Protein AF-A0A553FTK5-F1 (afdb_monomer_lite)

Sequence (108 aa):
MPKSLQDFDYRHFSNHLKPAEIIRYLKLLENTPHPLKCIIKKEIDLGNKITNISQGWSEPDSVVITLQNAFSKIYQMKGVTHTPINNIHYGKDQYSTQNELHIVIGPF

Radius of gyration: 13.54 Å; chains: 1; bounding box: 28×33×40 Å

pLDDT: mean 76.0, std 15.81, range [33.12, 92.38]

Foldseek 3Di:
DDDDDPPPPLPLVPPPDDPVVSVVVVVLLVLADPVVNVQVSVQVVVVKAWPDWDAQVVHRSAIEIEIPAARPDDDDDPQKDKDQPVDLPFAGIWIAGPVNRYIYGGHD

Structure (mmCIF, N/CA/C/O backbone):
data_AF-A0A553FTK5-F1
#
_entry.id   AF-A0A553FTK5-F1
#
loop_
_atom_site.group_PDB
_atom_site.id
_atom_site.type_symbol
_atom_site.label_atom_id
_atom_site.label_alt_id
_atom_site.label_comp_id
_atom_site.label_asym_id
_atom_site.label_entity_id
_atom_site.label_seq_id
_atom_site.pdbx_PDB_ins_code
_atom_site.Cartn_x
_atom_site.Cartn_y
_atom_site.Cartn_z
_atom_site.occupancy
_atom_site.B_iso_or_equiv
_atom_site.auth_seq_id
_atom_site.auth_comp_id
_atom_site.auth_asym_id
_atom_site.auth_atom_id
_atom_site.pdbx_PDB_model_num
ATOM 1 N N . MET A 1 1 ? -13.854 -3.549 -23.206 1.00 33.12 1 MET A N 1
ATOM 2 C CA . MET A 1 1 ? -12.621 -2.738 -23.105 1.00 33.12 1 MET A CA 1
ATOM 3 C C . MET A 1 1 ? -12.505 -2.241 -21.673 1.00 33.12 1 MET A C 1
ATOM 5 O O . MET A 1 1 ? -13.496 -1.692 -21.198 1.00 33.12 1 MET A O 1
ATOM 9 N N . PRO A 1 2 ? -11.408 -2.496 -20.940 1.00 33.25 2 PRO A N 1
ATOM 10 C CA . PRO A 1 2 ? -11.302 -2.027 -19.566 1.00 33.25 2 PRO A CA 1
ATOM 11 C C . PRO A 1 2 ? -11.099 -0.512 -19.577 1.00 33.25 2 PRO A C 1
ATOM 13 O O . PRO A 1 2 ? -10.265 0.005 -20.319 1.00 33.25 2 PRO A O 1
ATOM 16 N N . LYS A 1 3 ? -11.926 0.186 -18.798 1.00 37.12 3 LYS A N 1
ATOM 17 C CA . LYS A 1 3 ? -11.929 1.643 -18.675 1.00 37.12 3 LYS A CA 1
ATOM 18 C C . LYS A 1 3 ? -10.596 2.116 -18.089 1.00 37.12 3 LYS A C 1
ATOM 20 O O . LYS A 1 3 ? -10.097 1.556 -17.117 1.00 37.12 3 LYS A O 1
ATOM 25 N N . SER A 1 4 ? -10.037 3.128 -18.740 1.00 43.59 4 SER A N 1
ATOM 26 C CA . SER A 1 4 ? -8.831 3.866 -18.372 1.00 43.59 4 SER A CA 1
ATOM 27 C C . SER A 1 4 ? -8.863 4.371 -16.930 1.00 43.59 4 SER A C 1
ATOM 29 O O . SER A 1 4 ? -9.926 4.791 -16.491 1.00 43.59 4 SER A O 1
ATOM 31 N N . LEU A 1 5 ? -7.684 4.361 -16.290 1.00 41.81 5 LEU A N 1
ATOM 32 C CA . LEU A 1 5 ? -7.055 5.207 -15.242 1.00 41.81 5 LEU A CA 1
ATOM 33 C C . LEU A 1 5 ? -7.763 6.443 -14.624 1.00 41.81 5 LEU A C 1
ATOM 35 O O . LEU A 1 5 ? -7.104 7.244 -13.967 1.00 41.81 5 LEU A O 1
ATOM 39 N N . GLN A 1 6 ? -9.063 6.630 -14.788 1.00 44.53 6 GLN A N 1
ATOM 40 C CA . GLN A 1 6 ? -9.822 7.714 -14.185 1.00 44.53 6 GLN A CA 1
ATOM 41 C C . GLN A 1 6 ? -10.429 7.215 -12.870 1.00 44.53 6 GLN A C 1
ATOM 43 O O . GLN A 1 6 ? -10.925 6.094 -12.789 1.00 44.53 6 GLN A O 1
ATOM 48 N N . ASP A 1 7 ? -10.329 8.065 -11.852 1.00 43.09 7 ASP A N 1
ATOM 49 C CA . ASP A 1 7 ? -10.890 7.939 -10.500 1.00 43.09 7 ASP A CA 1
ATOM 50 C C . ASP A 1 7 ? -9.998 7.305 -9.418 1.00 43.09 7 ASP A C 1
ATOM 52 O O . ASP A 1 7 ? -10.484 6.723 -8.444 1.00 43.09 7 ASP A O 1
ATOM 56 N N . PHE A 1 8 ? -8.678 7.500 -9.500 1.00 47.19 8 PHE A N 1
ATOM 57 C CA . PHE A 1 8 ? -7.892 7.613 -8.265 1.00 47.19 8 PHE A CA 1
ATOM 58 C C . PHE A 1 8 ? -7.986 9.072 -7.794 1.00 47.19 8 PHE A C 1
ATOM 60 O O . PHE A 1 8 ? -7.312 9.950 -8.326 1.00 47.19 8 PHE A O 1
ATOM 67 N N . ASP A 1 9 ? -8.903 9.360 -6.866 1.00 49.28 9 ASP A N 1
ATOM 68 C CA . ASP A 1 9 ? -9.107 10.720 -6.359 1.00 49.28 9 ASP A CA 1
ATOM 69 C C . ASP A 1 9 ? -7.971 11.109 -5.403 1.00 49.28 9 ASP A C 1
ATOM 71 O O . ASP A 1 9 ? -7.972 10.804 -4.210 1.00 49.28 9 ASP A O 1
ATOM 75 N N . TYR A 1 10 ? -6.963 11.784 -5.953 1.00 49.00 10 TYR A N 1
ATOM 76 C CA . TYR A 1 10 ? -5.762 12.192 -5.227 1.00 49.00 10 TYR A CA 1
ATOM 77 C C . TYR A 1 10 ? -5.997 13.288 -4.180 1.00 49.00 10 TYR A C 1
ATOM 79 O O . TYR A 1 10 ? -5.094 13.580 -3.392 1.00 49.00 10 TYR A O 1
ATOM 87 N N . ARG A 1 11 ? -7.200 13.877 -4.119 1.00 45.59 11 ARG A N 1
ATOM 88 C CA . ARG A 1 11 ? -7.540 14.926 -3.144 1.00 45.59 11 ARG A CA 1
ATOM 89 C C . ARG A 1 11 ? -7.443 14.442 -1.694 1.00 45.59 11 ARG A C 1
ATOM 91 O O . ARG A 1 11 ? -7.276 15.259 -0.797 1.00 45.59 11 ARG A O 1
ATOM 98 N N . HIS A 1 12 ? -7.466 13.129 -1.452 1.00 50.59 12 HIS A N 1
ATOM 99 C CA . HIS A 1 12 ? -7.342 12.569 -0.103 1.00 50.59 12 HIS A CA 1
ATOM 100 C C . HIS A 1 12 ? -5.908 12.595 0.466 1.00 50.59 12 HIS A C 1
ATOM 102 O O . HIS A 1 12 ? -5.725 12.530 1.680 1.00 50.59 12 HIS A O 1
ATOM 108 N N . PHE A 1 13 ? -4.881 12.735 -0.381 1.00 52.81 13 PHE A N 1
ATOM 109 C CA . PHE A 1 13 ? -3.478 12.785 0.056 1.00 52.81 13 PHE A CA 1
ATOM 110 C C . PHE A 1 13 ? -3.020 14.189 0.487 1.00 52.81 13 PHE A C 1
ATOM 112 O O . PHE A 1 13 ? -1.946 14.337 1.069 1.00 52.81 13 PHE A O 1
ATOM 119 N N . SER A 1 14 ? -3.788 15.241 0.176 1.00 50.84 14 SER A N 1
ATOM 120 C CA . SER A 1 14 ? -3.198 16.564 -0.076 1.00 50.84 14 SER A CA 1
ATOM 121 C C . SER A 1 14 ? -3.216 17.572 1.074 1.00 50.84 14 SER A C 1
ATOM 123 O O . SER A 1 14 ? -2.795 18.703 0.855 1.00 50.84 14 SER A O 1
ATOM 125 N N . ASN A 1 15 ? -3.658 17.232 2.287 1.00 50.28 15 ASN A N 1
ATOM 126 C CA . ASN A 1 15 ? -3.723 18.254 3.346 1.00 50.28 15 ASN A CA 1
ATOM 127 C C . ASN A 1 15 ? -2.396 18.468 4.097 1.00 50.28 15 ASN A C 1
ATOM 129 O O . ASN A 1 15 ? -2.260 19.465 4.803 1.00 50.28 15 ASN A O 1
ATOM 133 N N . HIS A 1 16 ? -1.409 17.576 3.937 1.00 53.78 16 HIS A N 1
ATOM 134 C CA . HIS A 1 16 ? -0.155 17.624 4.710 1.00 53.78 16 HIS A CA 1
ATOM 135 C C . HIS A 1 16 ? 1.125 17.350 3.905 1.00 53.78 16 HIS A C 1
ATOM 137 O O . HIS A 1 16 ? 2.209 17.365 4.482 1.00 53.78 16 HIS A O 1
ATOM 143 N N . LEU A 1 17 ? 1.024 17.111 2.593 1.00 59.38 17 LEU A N 1
ATOM 144 C CA . LEU A 1 17 ? 2.172 16.810 1.734 1.00 59.38 17 LEU A CA 1
ATOM 145 C C . LEU A 1 17 ? 2.524 18.013 0.860 1.00 59.38 17 LEU A C 1
ATOM 147 O O . LEU A 1 17 ? 1.653 18.641 0.257 1.00 59.38 17 LEU A O 1
ATOM 151 N N . LYS A 1 18 ? 3.816 18.318 0.745 1.00 70.00 18 LYS A N 1
ATOM 152 C CA . LYS A 1 18 ? 4.317 19.329 -0.191 1.00 70.00 18 LYS A CA 1
ATOM 153 C C . LYS A 1 18 ? 4.082 18.851 -1.633 1.00 70.00 18 LYS A C 1
ATOM 155 O O . LYS A 1 18 ? 4.163 17.652 -1.896 1.00 70.00 18 LYS A O 1
ATOM 160 N N . PRO A 1 19 ? 3.890 19.750 -2.615 1.00 66.12 19 PRO A N 1
ATOM 161 C CA . PRO A 1 19 ? 3.654 19.364 -4.012 1.00 66.12 19 PRO A CA 1
ATOM 162 C C . PRO A 1 19 ? 4.687 18.386 -4.601 1.00 66.12 19 PRO A C 1
ATOM 164 O O . PRO A 1 19 ? 4.327 17.457 -5.319 1.00 66.12 19 PRO A O 1
ATOM 167 N N . ALA A 1 20 ? 5.969 18.542 -4.257 1.00 63.16 20 ALA A N 1
ATOM 168 C CA . ALA A 1 20 ? 7.025 17.623 -4.690 1.00 63.16 20 ALA A CA 1
ATOM 169 C C . ALA A 1 20 ? 6.869 16.208 -4.101 1.00 63.16 20 ALA A C 1
ATOM 171 O O . ALA A 1 20 ? 7.167 15.218 -4.770 1.00 63.16 20 ALA A O 1
ATOM 172 N N . GLU A 1 21 ? 6.367 16.106 -2.870 1.00 62.31 21 GLU A N 1
ATOM 173 C CA . GLU A 1 21 ? 6.057 14.830 -2.230 1.00 62.31 21 GLU A CA 1
ATOM 174 C C . GLU A 1 21 ? 4.861 14.189 -2.926 1.00 62.31 21 GLU A C 1
ATOM 176 O O . GLU A 1 21 ? 4.948 13.020 -3.277 1.00 62.31 21 GLU A O 1
ATOM 181 N N . ILE A 1 22 ? 3.811 14.954 -3.250 1.00 67.75 22 ILE A N 1
ATOM 182 C CA . ILE A 1 22 ? 2.659 14.457 -4.023 1.00 67.75 22 ILE A CA 1
ATOM 183 C C . ILE A 1 22 ? 3.123 13.848 -5.353 1.00 67.75 22 ILE A C 1
ATOM 185 O O . ILE A 1 22 ? 2.781 12.710 -5.651 1.00 67.75 22 ILE A O 1
ATOM 189 N N . ILE A 1 23 ? 3.957 14.550 -6.128 1.00 66.88 23 ILE A N 1
ATOM 190 C CA . ILE A 1 23 ? 4.478 14.039 -7.410 1.00 66.88 23 ILE A CA 1
ATOM 191 C C . ILE 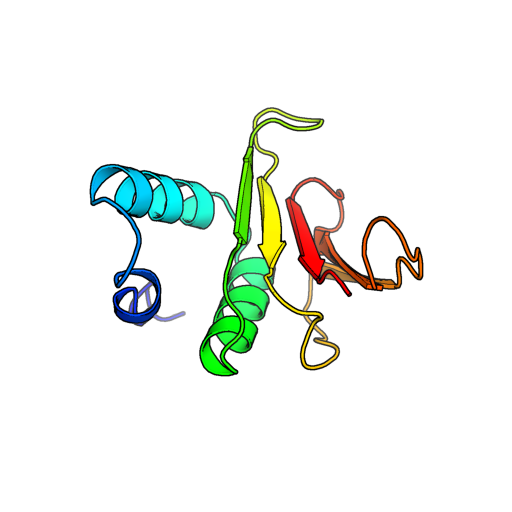A 1 23 ? 5.271 12.743 -7.215 1.00 66.88 23 ILE A C 1
ATOM 193 O O . ILE A 1 23 ? 5.123 11.801 -7.996 1.00 66.88 23 ILE A O 1
ATOM 197 N N . ARG A 1 24 ? 6.105 12.677 -6.172 1.00 65.50 24 ARG A N 1
ATOM 198 C CA . ARG A 1 24 ? 6.843 11.460 -5.826 1.00 65.50 24 ARG A CA 1
ATOM 199 C C . ARG A 1 24 ? 5.874 10.329 -5.474 1.00 65.50 24 ARG A C 1
ATOM 201 O O . ARG A 1 24 ? 5.988 9.260 -6.054 1.00 65.50 24 ARG A O 1
ATOM 208 N N . TYR A 1 25 ? 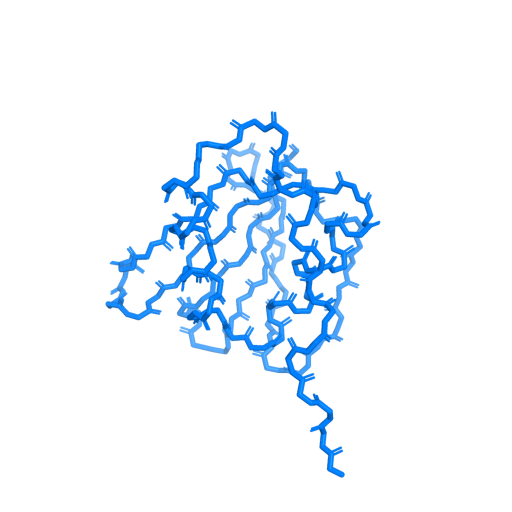4.887 10.571 -4.617 1.00 71.44 25 TYR A N 1
ATOM 209 C CA . TYR A 1 25 ? 3.842 9.607 -4.265 1.00 71.44 25 TYR A CA 1
ATOM 210 C C . TYR A 1 25 ? 3.102 9.070 -5.500 1.00 71.44 25 TYR A C 1
ATOM 212 O O . TYR A 1 25 ? 2.922 7.860 -5.620 1.00 71.44 25 TYR A O 1
ATOM 220 N N . LEU A 1 26 ? 2.738 9.939 -6.448 1.00 72.56 26 LEU A N 1
ATOM 221 C CA . LEU A 1 26 ? 2.072 9.552 -7.696 1.00 72.56 26 LEU A CA 1
ATOM 222 C C . LEU A 1 26 ? 2.935 8.621 -8.551 1.00 72.56 26 LEU A C 1
ATOM 224 O O . LEU A 1 26 ? 2.470 7.556 -8.946 1.00 72.56 26 LEU A O 1
ATOM 228 N N . LYS A 1 27 ? 4.204 8.977 -8.778 1.00 70.62 27 LYS A N 1
ATOM 229 C CA . LYS A 1 27 ? 5.149 8.141 -9.540 1.00 70.62 27 LYS A CA 1
ATOM 230 C C . LYS A 1 27 ? 5.398 6.791 -8.874 1.00 70.62 27 LYS A C 1
ATOM 232 O O . LYS A 1 27 ? 5.489 5.766 -9.541 1.00 70.62 27 LYS A O 1
ATOM 237 N N . LEU A 1 28 ? 5.504 6.777 -7.546 1.00 69.38 28 LEU A N 1
ATOM 238 C CA . LEU A 1 28 ? 5.703 5.537 -6.803 1.00 69.38 28 LEU A CA 1
ATOM 239 C C . LEU A 1 28 ? 4.473 4.628 -6.915 1.00 69.38 28 LEU A C 1
ATOM 241 O O . LEU A 1 28 ? 4.618 3.422 -7.102 1.00 69.38 28 LEU A O 1
ATOM 245 N N . LEU A 1 29 ? 3.270 5.211 -6.873 1.00 73.12 29 LEU A N 1
ATOM 246 C CA . LEU A 1 29 ? 2.036 4.485 -7.139 1.00 73.12 29 LEU A CA 1
ATOM 247 C C . LEU A 1 29 ? 1.960 4.005 -8.587 1.00 73.12 29 LEU A C 1
ATOM 249 O O . LEU A 1 29 ? 1.477 2.903 -8.784 1.00 73.12 29 LEU A O 1
ATOM 253 N N . GLU A 1 30 ? 2.441 4.740 -9.594 1.00 78.88 30 GLU A N 1
ATOM 254 C CA . GLU A 1 30 ? 2.447 4.273 -10.993 1.00 78.88 30 GLU A CA 1
ATOM 255 C C . GLU A 1 30 ? 3.148 2.919 -11.160 1.00 78.88 30 GLU A C 1
ATOM 257 O O . GLU A 1 30 ? 2.589 2.044 -11.827 1.00 78.88 30 GLU A O 1
ATOM 262 N N . ASN A 1 31 ? 4.268 2.702 -10.468 1.00 80.75 31 ASN A N 1
ATOM 263 C CA . ASN A 1 31 ? 5.033 1.449 -10.518 1.00 80.75 31 ASN A CA 1
ATOM 264 C C . ASN A 1 31 ? 4.402 0.303 -9.709 1.00 80.75 31 ASN 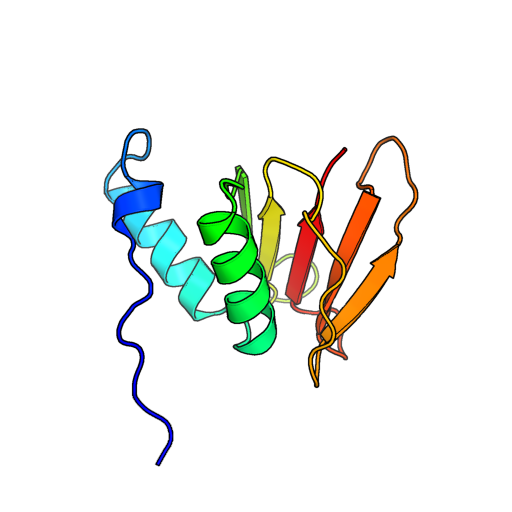A C 1
ATOM 266 O O . ASN A 1 31 ? 4.809 -0.849 -9.838 1.00 80.75 31 ASN A O 1
ATOM 270 N N . THR A 1 32 ? 3.384 0.580 -8.890 1.00 85.50 32 THR A N 1
ATOM 271 C CA . THR A 1 32 ? 2.689 -0.457 -8.125 1.00 85.50 32 THR A CA 1
ATOM 272 C C . THR A 1 32 ? 1.790 -1.305 -9.041 1.00 85.50 32 THR A C 1
ATOM 274 O O . THR A 1 32 ? 0.981 -0.762 -9.805 1.00 85.50 32 THR A O 1
ATOM 277 N N . PRO A 1 33 ? 1.842 -2.644 -8.950 1.00 88.50 33 PRO A N 1
ATOM 278 C CA . PRO A 1 33 ? 0.960 -3.532 -9.697 1.00 88.50 33 PRO A CA 1
ATOM 279 C C . PRO A 1 33 ? -0.523 -3.244 -9.462 1.00 88.50 33 PRO A C 1
ATOM 281 O O . PRO A 1 33 ? -0.951 -2.904 -8.356 1.00 88.50 33 PRO A O 1
ATOM 284 N N . HIS A 1 34 ? -1.332 -3.437 -10.507 1.00 88.75 34 HIS A N 1
ATOM 285 C CA . HIS A 1 34 ? -2.760 -3.111 -10.484 1.00 88.75 34 HIS A CA 1
ATOM 286 C C . HIS A 1 34 ? -3.537 -3.738 -9.308 1.00 88.75 34 HIS A C 1
ATOM 288 O O . HIS A 1 34 ? -4.275 -3.004 -8.650 1.00 88.75 34 HIS A O 1
ATOM 294 N N . PRO A 1 35 ? -3.355 -5.026 -8.951 1.00 89.50 35 PRO A N 1
ATOM 295 C CA . PRO A 1 35 ? -4.064 -5.597 -7.806 1.00 89.50 35 PRO A CA 1
ATOM 296 C C . PRO A 1 35 ? -3.724 -4.898 -6.480 1.00 89.50 35 PRO A C 1
ATOM 298 O O . PRO A 1 35 ? -4.618 -4.608 -5.690 1.00 89.50 35 PRO A O 1
ATOM 301 N N . LEU A 1 36 ? -2.457 -4.550 -6.241 1.00 90.62 36 LEU A N 1
ATOM 302 C CA . LEU A 1 36 ? -2.061 -3.843 -5.018 1.00 90.62 36 LEU A CA 1
ATOM 303 C C . LEU A 1 36 ? -2.620 -2.417 -4.987 1.00 90.62 36 LEU A C 1
ATOM 305 O O . LEU A 1 36 ? -3.126 -1.993 -3.949 1.00 90.62 36 LEU A O 1
ATOM 309 N N . LYS A 1 37 ? -2.651 -1.713 -6.129 1.00 90.12 37 LYS A N 1
ATOM 310 C CA . LYS A 1 37 ? -3.349 -0.417 -6.252 1.00 90.12 37 LYS A CA 1
ATOM 311 C C . LYS A 1 37 ? -4.812 -0.519 -5.827 1.00 90.12 37 LYS A C 1
ATOM 313 O O . LYS A 1 37 ? -5.308 0.374 -5.146 1.00 90.12 37 LYS A O 1
ATOM 318 N N . CYS A 1 38 ? -5.502 -1.600 -6.194 1.00 89.19 38 CYS A N 1
ATOM 319 C CA . CYS A 1 38 ? -6.891 -1.817 -5.798 1.00 89.19 38 CYS A CA 1
ATOM 320 C C . CYS A 1 38 ? -7.057 -2.017 -4.283 1.00 89.19 38 CYS A C 1
ATOM 322 O O . CYS A 1 38 ? -8.020 -1.492 -3.728 1.00 89.19 38 CYS A O 1
ATOM 324 N N . ILE A 1 39 ? -6.150 -2.740 -3.610 1.00 90.94 39 ILE A N 1
ATOM 325 C CA . ILE A 1 39 ? -6.144 -2.843 -2.134 1.00 90.94 39 ILE A CA 1
ATOM 326 C C . ILE A 1 39 ? -5.922 -1.465 -1.516 1.00 90.94 39 ILE A C 1
ATOM 328 O O . ILE A 1 39 ? -6.722 -1.035 -0.692 1.00 90.94 39 ILE A O 1
ATOM 332 N N . ILE A 1 40 ? -4.881 -0.756 -1.956 1.00 90.06 40 ILE A N 1
ATOM 333 C CA . ILE A 1 40 ? -4.508 0.556 -1.415 1.00 90.06 40 ILE A CA 1
ATOM 334 C C . ILE A 1 40 ? -5.666 1.538 -1.560 1.00 90.06 40 ILE A C 1
ATOM 336 O O . ILE A 1 40 ? -6.019 2.212 -0.598 1.00 90.06 40 ILE A O 1
ATOM 340 N N . LYS A 1 41 ? -6.306 1.579 -2.736 1.00 87.31 41 LYS A N 1
ATOM 341 C CA . LYS A 1 41 ? -7.472 2.434 -2.963 1.00 87.31 41 LYS A CA 1
ATOM 342 C C . LYS A 1 41 ? -8.594 2.121 -1.977 1.00 87.31 41 LYS A C 1
ATOM 344 O O . LYS A 1 41 ? -9.119 3.034 -1.359 1.00 87.31 41 LYS A O 1
ATOM 349 N N . LYS A 1 42 ? -8.948 0.841 -1.821 1.00 90.25 42 LYS A N 1
ATOM 350 C CA . LYS A 1 42 ? -10.020 0.425 -0.906 1.00 90.25 42 LYS A CA 1
ATOM 351 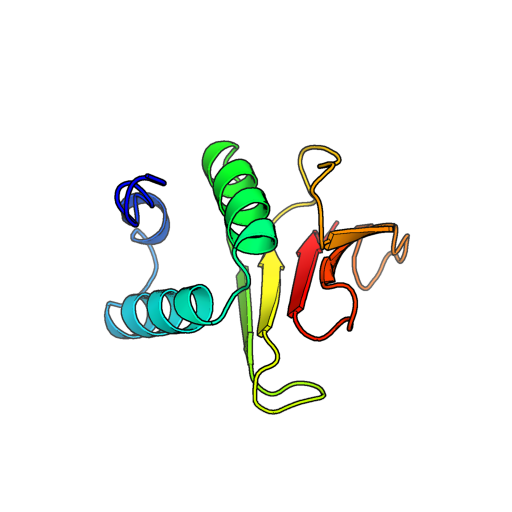C C . LYS A 1 42 ? -9.705 0.794 0.542 1.00 90.25 42 LYS A C 1
ATOM 353 O O . LYS A 1 42 ? -10.608 1.210 1.250 1.00 90.25 42 LYS A O 1
ATOM 358 N N . GLU A 1 43 ? -8.454 0.667 0.971 1.00 90.88 43 GLU A N 1
ATOM 359 C CA . GLU A 1 43 ? -8.034 1.076 2.314 1.00 90.88 43 GLU A CA 1
ATOM 360 C C . GLU A 1 43 ? -8.101 2.594 2.506 1.00 90.88 43 GLU A C 1
ATOM 362 O O . GLU A 1 43 ? -8.591 3.054 3.533 1.00 90.88 43 GLU A O 1
ATOM 367 N N . ILE A 1 44 ? -7.687 3.380 1.510 1.00 86.31 44 ILE A N 1
ATOM 368 C CA . ILE A 1 44 ? -7.824 4.844 1.547 1.00 86.31 44 ILE A CA 1
ATOM 369 C C . ILE A 1 44 ? -9.298 5.254 1.581 1.00 86.31 44 ILE A C 1
ATOM 371 O O . ILE A 1 44 ? -9.673 6.108 2.380 1.00 86.31 44 ILE A O 1
ATOM 375 N N . ASP A 1 45 ? -10.149 4.613 0.774 1.00 84.31 45 ASP A N 1
ATOM 376 C CA . ASP A 1 45 ? -11.599 4.847 0.771 1.00 84.31 45 ASP A CA 1
ATOM 377 C C . ASP A 1 45 ? -12.233 4.521 2.146 1.00 84.31 45 ASP A C 1
ATOM 379 O O . ASP A 1 45 ? -13.283 5.063 2.487 1.00 84.31 45 ASP A O 1
ATOM 383 N N . LEU A 1 46 ? -11.593 3.660 2.951 1.00 88.19 46 LEU A N 1
ATOM 384 C CA . LEU A 1 46 ? -11.983 3.314 4.326 1.00 88.19 46 LEU A CA 1
ATOM 385 C C . LEU A 1 46 ? -11.320 4.202 5.398 1.00 88.19 46 LEU A C 1
ATOM 387 O O . LEU A 1 46 ? -11.512 3.970 6.590 1.00 88.19 46 LEU A O 1
ATOM 391 N N . GLY A 1 47 ? -10.566 5.229 4.999 1.00 85.50 47 GLY A N 1
ATOM 392 C CA . GLY A 1 47 ? -9.925 6.187 5.903 1.00 85.50 47 GLY A CA 1
ATOM 393 C C . GLY A 1 47 ? -8.517 5.802 6.364 1.00 85.50 47 GLY A C 1
ATOM 394 O O . GLY A 1 47 ? -7.946 6.485 7.217 1.00 85.50 47 GLY A O 1
ATOM 395 N N . ASN A 1 48 ? -7.928 4.740 5.808 1.00 87.25 48 ASN A N 1
ATOM 396 C CA . ASN A 1 48 ? -6.510 4.452 5.994 1.00 87.25 48 ASN A CA 1
ATOM 397 C C . ASN A 1 48 ? -5.656 5.463 5.205 1.00 87.25 48 ASN A C 1
ATOM 399 O O . ASN A 1 48 ? -6.133 6.156 4.305 1.00 87.25 48 ASN A O 1
ATOM 403 N N . LYS A 1 49 ? -4.371 5.568 5.532 1.00 85.31 49 LYS A N 1
ATOM 404 C CA . LYS A 1 49 ? -3.440 6.488 4.862 1.00 85.31 49 LYS A CA 1
ATOM 405 C C . LYS A 1 49 ? -2.156 5.764 4.517 1.00 85.31 49 LYS A C 1
ATOM 407 O O . LYS A 1 49 ? -1.802 4.799 5.178 1.00 85.31 49 LYS A O 1
ATOM 412 N N . ILE A 1 50 ? -1.446 6.231 3.498 1.00 85.44 50 ILE A N 1
ATOM 413 C CA . ILE A 1 50 ? -0.088 5.758 3.229 1.00 85.44 50 ILE A CA 1
ATOM 414 C C . ILE A 1 50 ? 0.870 6.563 4.108 1.00 85.44 50 ILE A C 1
ATOM 416 O O . ILE A 1 50 ? 0.832 7.792 4.085 1.00 85.44 50 ILE A O 1
ATOM 420 N N . THR A 1 51 ? 1.716 5.881 4.875 1.00 84.06 51 THR A N 1
ATOM 421 C CA . THR A 1 51 ? 2.740 6.505 5.730 1.00 84.06 51 THR A CA 1
ATOM 422 C C . THR A 1 51 ? 4.114 6.480 5.091 1.00 84.06 51 THR A C 1
ATOM 424 O O . THR A 1 51 ? 4.913 7.386 5.321 1.00 84.06 51 THR A O 1
ATOM 427 N N . ASN A 1 52 ? 4.395 5.457 4.285 1.00 81.88 52 ASN A N 1
ATOM 428 C CA . ASN A 1 52 ? 5.679 5.305 3.626 1.00 81.88 52 ASN A CA 1
ATOM 429 C C . ASN A 1 52 ? 5.526 4.634 2.262 1.00 81.88 52 ASN A C 1
ATOM 431 O O . ASN A 1 52 ? 4.691 3.745 2.084 1.00 81.88 52 ASN A O 1
ATOM 435 N N . ILE A 1 53 ? 6.375 5.040 1.319 1.00 84.75 53 ILE A N 1
ATOM 436 C CA . ILE A 1 53 ? 6.611 4.305 0.083 1.00 84.75 53 ILE A CA 1
ATOM 437 C C . ILE A 1 53 ? 8.115 4.257 -0.183 1.00 84.75 53 ILE A C 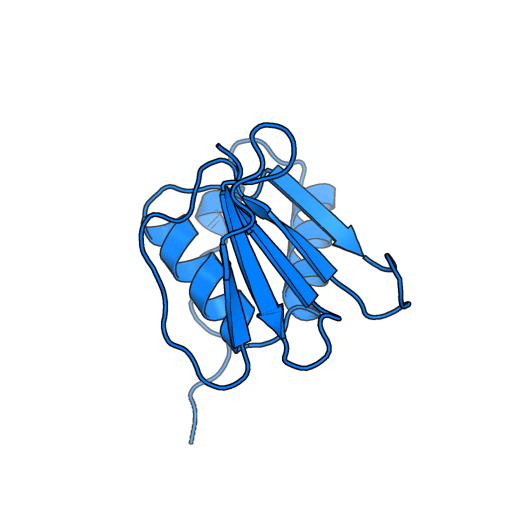1
ATOM 439 O O . ILE A 1 53 ? 8.778 5.292 -0.298 1.00 84.75 53 ILE A O 1
ATOM 443 N N . SER A 1 54 ? 8.632 3.042 -0.321 1.00 83.19 54 SER A N 1
ATOM 444 C CA . SER A 1 54 ? 10.013 2.739 -0.675 1.00 83.19 54 SER A CA 1
ATOM 445 C C . SER A 1 54 ? 10.074 2.059 -2.042 1.00 83.19 54 SER A C 1
ATOM 447 O O . SER A 1 54 ? 9.143 1.354 -2.431 1.00 83.19 54 SER A O 1
ATOM 449 N N . GLN A 1 55 ? 11.172 2.276 -2.760 1.00 84.25 55 GLN A N 1
ATOM 450 C CA . GLN A 1 55 ? 11.480 1.648 -4.042 1.00 84.25 55 GLN A CA 1
ATOM 451 C C . GLN A 1 55 ? 12.908 1.117 -4.036 1.00 84.25 55 GLN A C 1
ATOM 453 O O . GLN A 1 55 ? 13.755 1.651 -3.317 1.00 84.25 55 GLN A O 1
ATOM 458 N N . GLY A 1 56 ? 13.184 0.105 -4.856 1.00 76.56 56 GLY A N 1
ATOM 459 C CA . GLY A 1 56 ? 14.547 -0.402 -5.022 1.00 76.56 56 GLY A CA 1
ATOM 460 C C . GLY A 1 56 ? 15.028 -1.283 -3.865 1.00 76.56 56 GLY A C 1
ATOM 461 O O . GLY A 1 56 ? 16.224 -1.526 -3.725 1.00 76.56 56 GLY A O 1
ATOM 462 N N . TRP A 1 57 ? 14.122 -1.711 -2.984 1.00 65.56 57 TRP A N 1
ATOM 463 C CA . TRP A 1 57 ? 14.439 -2.589 -1.861 1.00 65.56 57 TRP A CA 1
ATOM 464 C C . TRP A 1 57 ? 14.309 -4.050 -2.311 1.00 65.56 57 TRP A C 1
ATOM 466 O O . TRP A 1 57 ? 13.229 -4.435 -2.733 1.00 65.56 57 TRP A O 1
ATOM 476 N N . SER A 1 58 ? 15.394 -4.824 -2.243 1.00 68.25 58 SER A N 1
ATOM 477 C CA . SER A 1 58 ? 15.650 -6.129 -2.898 1.00 68.25 58 SER A CA 1
ATOM 478 C C . SER A 1 58 ? 15.879 -6.102 -4.417 1.00 68.25 58 SER A C 1
ATOM 480 O O . SER A 1 58 ? 16.842 -6.718 -4.859 1.00 68.25 58 SER A O 1
ATOM 482 N N . GLU A 1 59 ? 15.100 -5.346 -5.196 1.00 77.94 59 GLU A N 1
ATOM 483 C CA . GLU A 1 59 ? 15.235 -5.234 -6.664 1.00 77.94 59 GLU A CA 1
ATOM 484 C C . GLU A 1 59 ? 14.910 -3.806 -7.150 1.00 77.94 59 GLU A C 1
ATOM 486 O O . GLU A 1 59 ? 14.078 -3.149 -6.524 1.00 77.94 59 GLU A O 1
ATOM 491 N N . PRO A 1 60 ? 15.484 -3.310 -8.269 1.00 78.00 60 PRO A N 1
ATOM 492 C CA . PRO A 1 60 ? 15.294 -1.928 -8.743 1.00 78.00 60 PRO A CA 1
ATOM 493 C C . PRO A 1 60 ? 13.834 -1.502 -8.950 1.00 78.00 60 PRO A C 1
ATOM 495 O O . PRO A 1 60 ? 13.486 -0.352 -8.682 1.00 78.00 60 PRO A O 1
ATOM 498 N N . ASP A 1 61 ? 12.981 -2.435 -9.375 1.00 81.06 61 ASP A N 1
ATOM 499 C CA . ASP A 1 61 ? 11.569 -2.177 -9.682 1.00 81.06 61 ASP A CA 1
ATOM 500 C C . ASP A 1 61 ? 10.633 -2.445 -8.494 1.00 81.06 61 ASP A C 1
ATOM 502 O O . ASP A 1 61 ? 9.415 -2.285 -8.606 1.00 81.06 61 ASP A O 1
ATOM 506 N N . SER A 1 62 ? 11.171 -2.860 -7.344 1.00 85.25 62 SER A N 1
ATOM 507 C CA . SER A 1 62 ? 10.361 -3.188 -6.175 1.00 85.25 62 SER A CA 1
ATOM 508 C C . SER A 1 62 ? 9.672 -1.953 -5.611 1.00 85.25 62 SER A C 1
ATOM 510 O O . SER A 1 62 ? 10.212 -0.847 -5.642 1.00 85.25 62 SER A O 1
ATOM 512 N N . VAL A 1 63 ? 8.467 -2.135 -5.069 1.00 87.19 63 VAL A N 1
ATOM 513 C CA . VAL A 1 63 ? 7.742 -1.067 -4.367 1.00 87.19 63 VAL A CA 1
ATOM 514 C C . VAL A 1 63 ? 7.209 -1.618 -3.056 1.00 87.19 63 VAL A C 1
ATOM 516 O O . VAL A 1 63 ? 6.431 -2.570 -3.055 1.00 87.19 63 VAL A O 1
ATOM 519 N N . VAL A 1 64 ? 7.583 -0.990 -1.947 1.00 88.12 64 VAL A N 1
ATOM 520 C CA . VAL A 1 64 ? 7.066 -1.313 -0.615 1.00 88.12 64 VAL A CA 1
ATOM 521 C C . VAL A 1 64 ? 6.245 -0.138 -0.115 1.00 88.12 64 VAL A C 1
ATOM 523 O O . VAL A 1 64 ? 6.743 0.982 -0.038 1.00 88.12 64 VAL A O 1
ATOM 526 N N . ILE A 1 65 ? 4.987 -0.386 0.225 1.00 87.81 65 ILE A N 1
ATOM 527 C CA . ILE A 1 65 ? 4.041 0.621 0.705 1.00 87.81 65 ILE A CA 1
ATOM 528 C C . ILE A 1 65 ? 3.634 0.257 2.123 1.00 87.81 65 ILE A C 1
ATOM 530 O O . ILE A 1 65 ? 3.205 -0.862 2.381 1.00 87.81 65 ILE A O 1
ATOM 534 N N . THR A 1 66 ? 3.725 1.210 3.040 1.00 87.75 66 THR A N 1
ATOM 535 C CA . THR A 1 66 ? 3.260 1.044 4.418 1.00 87.75 66 THR A CA 1
ATOM 536 C C . THR A 1 66 ? 2.024 1.902 4.626 1.00 87.75 66 THR A C 1
ATOM 538 O O . THR A 1 66 ? 2.015 3.091 4.295 1.00 87.75 66 THR A O 1
ATOM 541 N N . LEU A 1 67 ? 0.964 1.288 5.142 1.00 88.12 67 LEU A N 1
ATOM 542 C CA . LEU A 1 67 ? -0.250 1.985 5.546 1.00 88.12 67 LEU A CA 1
ATOM 543 C C . LEU A 1 67 ? -0.102 2.550 6.963 1.00 88.12 67 LEU A C 1
ATOM 545 O O . LEU A 1 67 ? 0.849 2.238 7.672 1.00 88.12 67 LEU A O 1
ATOM 549 N N . GLN A 1 68 ? -1.009 3.428 7.371 1.00 86.81 68 GLN A N 1
ATOM 550 C CA . GLN A 1 68 ? -1.022 4.000 8.714 1.00 86.81 68 GLN A CA 1
ATOM 551 C C . GLN A 1 68 ? -1.607 3.025 9.726 1.00 86.81 68 GLN A C 1
ATOM 553 O O . GLN A 1 68 ? -1.098 2.939 10.836 1.00 86.81 68 GLN A O 1
ATOM 558 N N . ASN A 1 69 ? -2.660 2.314 9.333 1.00 88.38 69 ASN A N 1
ATOM 559 C CA . ASN A 1 69 ? -3.363 1.348 10.165 1.00 88.38 69 ASN A CA 1
ATOM 560 C C . ASN A 1 69 ? -3.319 -0.039 9.512 1.00 88.38 69 ASN A C 1
ATOM 562 O O . ASN A 1 69 ? -3.072 -0.159 8.304 1.00 88.38 69 ASN A O 1
ATOM 566 N N . ALA A 1 70 ? -3.644 -1.069 10.293 1.00 90.00 70 ALA A N 1
ATOM 567 C CA . ALA A 1 70 ? -3.879 -2.418 9.788 1.00 90.00 70 ALA A CA 1
ATOM 568 C C . ALA A 1 70 ? -4.928 -2.426 8.665 1.00 90.00 70 ALA A C 1
ATOM 570 O O . ALA A 1 70 ? -5.777 -1.532 8.579 1.00 90.00 70 ALA A O 1
ATOM 571 N N . PHE A 1 71 ? -4.898 -3.459 7.818 1.00 91.12 71 PHE A N 1
ATOM 572 C CA . PHE A 1 71 ? -5.931 -3.614 6.801 1.00 91.12 71 PHE A CA 1
ATOM 573 C C . PHE A 1 71 ? -7.298 -3.742 7.459 1.00 91.12 71 PHE A C 1
ATOM 575 O O . PHE A 1 71 ? -7.502 -4.540 8.376 1.00 91.12 71 PHE A O 1
ATOM 582 N N . SER A 1 72 ? -8.259 -2.990 6.940 1.00 89.94 72 SER A N 1
ATOM 583 C CA . SER A 1 72 ? -9.623 -2.986 7.461 1.00 89.94 72 SER A CA 1
ATOM 584 C C . SER A 1 72 ? -10.324 -4.335 7.252 1.00 89.94 72 SER A C 1
ATOM 586 O O . SER A 1 72 ? -11.295 -4.651 7.938 1.00 89.94 72 SER A O 1
ATOM 588 N N . LYS A 1 73 ? -9.861 -5.127 6.275 1.00 90.31 73 LYS A N 1
ATOM 589 C CA . LYS A 1 73 ? -10.350 -6.476 5.956 1.00 90.31 73 LYS A CA 1
ATOM 590 C C . LYS A 1 73 ? -9.352 -7.260 5.106 1.00 90.31 73 LYS A C 1
ATOM 592 O O . LYS A 1 73 ? -8.404 -6.703 4.559 1.00 90.31 73 LYS A O 1
ATOM 597 N N . ILE A 1 74 ? -9.634 -8.551 4.928 1.00 91.25 74 ILE A N 1
ATOM 598 C CA . ILE A 1 74 ? -8.882 -9.421 4.020 1.00 91.25 74 ILE A CA 1
ATOM 599 C C . ILE A 1 74 ? -9.442 -9.305 2.593 1.00 91.25 74 ILE A C 1
ATOM 601 O O . ILE A 1 74 ? -10.647 -9.433 2.367 1.00 91.25 74 ILE A O 1
ATOM 605 N N . TYR A 1 75 ? -8.566 -9.075 1.617 1.00 91.69 75 TYR A N 1
ATOM 606 C CA . TYR A 1 75 ? -8.888 -8.925 0.203 1.00 91.69 75 TYR A CA 1
ATOM 607 C C . TYR A 1 75 ? -8.466 -10.165 -0.578 1.00 91.69 75 TYR A C 1
ATOM 609 O O . TYR A 1 75 ? -7.301 -10.546 -0.582 1.00 91.69 75 TYR A O 1
ATOM 617 N N . GLN A 1 76 ? -9.397 -10.762 -1.317 1.00 90.38 76 GLN A N 1
ATOM 618 C CA . GLN A 1 76 ? -9.070 -11.813 -2.276 1.00 90.38 76 GLN A CA 1
ATOM 619 C C . GLN A 1 76 ? -8.933 -11.200 -3.667 1.00 90.38 76 GLN A C 1
ATOM 621 O O . GLN A 1 76 ? -9.907 -10.701 -4.233 1.00 90.38 76 GLN A O 1
ATOM 626 N N . MET A 1 77 ? -7.718 -11.209 -4.215 1.00 88.69 77 MET A N 1
ATOM 627 C CA . MET A 1 77 ? -7.450 -10.756 -5.578 1.00 88.69 77 MET A CA 1
ATOM 628 C C . MET A 1 77 ? -6.434 -11.650 -6.270 1.00 88.69 77 MET A C 1
ATOM 630 O O . MET A 1 77 ? -5.452 -12.094 -5.684 1.00 88.69 77 MET A O 1
ATOM 634 N N . LYS A 1 78 ? -6.670 -11.891 -7.560 1.00 88.44 78 LYS A N 1
ATOM 635 C CA . LYS A 1 78 ? -5.766 -12.682 -8.389 1.00 88.44 78 LYS A CA 1
ATOM 636 C C . LYS A 1 78 ? -4.421 -11.964 -8.533 1.00 88.44 78 LYS A C 1
ATOM 638 O O . LYS A 1 78 ? -4.385 -10.774 -8.838 1.00 88.44 78 LYS A O 1
ATOM 643 N N . GLY A 1 79 ? -3.331 -12.713 -8.368 1.00 87.62 79 GLY A N 1
ATOM 644 C CA . GLY A 1 79 ? -1.966 -12.207 -8.540 1.00 87.62 79 GLY A CA 1
ATOM 645 C C . GLY A 1 79 ? -1.376 -11.527 -7.305 1.00 87.62 79 GLY A C 1
ATOM 646 O O . GLY A 1 79 ? -0.257 -11.026 -7.391 1.00 87.62 79 GLY A O 1
ATOM 647 N N . VAL A 1 80 ? -2.095 -11.528 -6.178 1.00 91.69 80 VAL A N 1
ATOM 648 C CA . VAL A 1 80 ? -1.563 -11.110 -4.880 1.00 91.69 80 VAL A CA 1
ATOM 649 C C . VAL A 1 80 ? -1.781 -12.184 -3.829 1.00 91.69 80 VAL A C 1
ATOM 651 O O . VAL A 1 80 ? -2.814 -12.852 -3.811 1.00 91.69 80 VAL A O 1
ATOM 654 N N . THR A 1 81 ? -0.801 -12.323 -2.951 1.00 92.19 81 THR A N 1
ATOM 655 C CA . THR A 1 81 ? -0.826 -13.225 -1.807 1.00 92.19 81 THR A CA 1
ATOM 656 C C . THR A 1 81 ? -0.999 -12.391 -0.552 1.00 92.19 81 THR A C 1
ATOM 658 O O . THR A 1 81 ? -0.294 -11.404 -0.360 1.00 92.19 81 THR A O 1
ATOM 661 N N . HIS A 1 82 ? -1.956 -12.778 0.287 1.00 92.38 82 HIS A N 1
ATOM 662 C CA . HIS A 1 82 ? -2.083 -12.246 1.636 1.00 92.38 82 HIS A CA 1
ATOM 663 C C . HIS A 1 82 ? -1.262 -13.109 2.591 1.00 92.38 82 HIS A C 1
ATOM 665 O O . HIS A 1 82 ? -1.483 -14.321 2.648 1.00 92.38 82 HIS A O 1
ATOM 671 N N . THR A 1 83 ? -0.384 -12.486 3.369 1.00 88.00 83 THR A N 1
ATOM 672 C CA . THR A 1 83 ? 0.416 -13.167 4.387 1.00 88.00 83 THR A CA 1
ATOM 673 C C . THR A 1 83 ? 0.209 -12.475 5.733 1.00 88.00 83 THR A C 1
ATOM 675 O O . THR A 1 83 ? 0.589 -11.310 5.869 1.00 88.00 83 THR A O 1
ATOM 678 N N . PRO A 1 84 ? -0.360 -13.162 6.740 1.00 85.31 84 PRO A N 1
ATOM 679 C CA . PRO A 1 84 ? -0.357 -12.651 8.102 1.00 85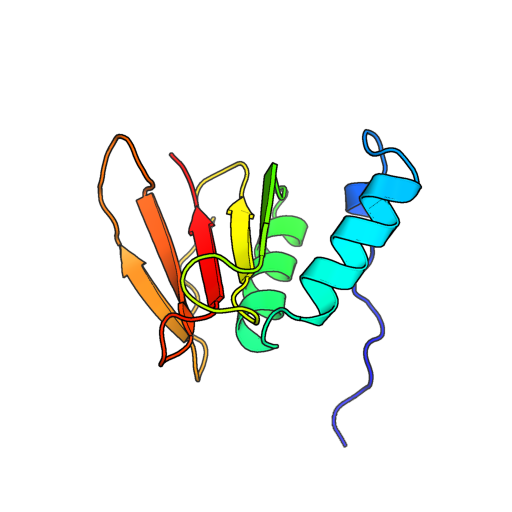.31 84 PRO A CA 1
ATOM 680 C C . PRO A 1 84 ? 1.081 -12.676 8.629 1.00 85.31 84 PRO A C 1
ATOM 682 O O . PRO A 1 84 ? 1.711 -13.732 8.682 1.00 85.31 84 PRO A O 1
ATOM 685 N N . ILE A 1 85 ? 1.619 -11.512 8.992 1.00 75.12 85 ILE A N 1
ATOM 686 C CA . ILE A 1 85 ? 2.989 -11.387 9.513 1.00 75.12 85 ILE A CA 1
ATOM 687 C C . ILE A 1 85 ? 3.011 -11.726 11.008 1.00 75.12 85 ILE A C 1
ATOM 689 O O . ILE A 1 85 ? 4.000 -12.270 11.497 1.00 75.12 85 ILE A O 1
ATOM 693 N N . ASN A 1 86 ? 1.916 -11.441 11.727 1.00 66.75 86 ASN A N 1
ATOM 694 C CA . ASN A 1 86 ? 1.733 -11.747 13.151 1.00 66.75 86 ASN A CA 1
ATOM 695 C C . ASN A 1 86 ? 2.953 -11.375 14.024 1.00 66.75 86 ASN A C 1
ATOM 697 O O . ASN A 1 86 ? 3.274 -12.055 14.999 1.00 66.75 86 ASN A O 1
ATOM 701 N N . ASN A 1 87 ? 3.648 -10.289 13.668 1.00 65.69 87 ASN A N 1
ATOM 702 C CA . ASN A 1 87 ? 4.855 -9.843 14.348 1.00 65.69 87 ASN A CA 1
ATOM 703 C C . ASN A 1 87 ? 4.618 -8.467 14.961 1.00 65.69 87 ASN A C 1
ATOM 705 O O . ASN A 1 87 ? 4.461 -7.477 14.244 1.00 65.69 87 ASN A O 1
ATOM 709 N N . ILE A 1 88 ? 4.661 -8.416 16.293 1.00 60.94 88 ILE A N 1
ATOM 710 C CA . ILE A 1 88 ? 4.330 -7.234 17.100 1.00 60.94 88 ILE A CA 1
ATOM 711 C C . ILE A 1 88 ? 5.161 -5.992 16.741 1.00 60.94 88 ILE A C 1
ATOM 713 O O . ILE A 1 88 ? 4.759 -4.878 17.061 1.00 60.94 88 ILE A O 1
ATOM 717 N N . HIS A 1 89 ? 6.321 -6.177 16.099 1.00 62.09 89 HIS A N 1
ATOM 718 C CA . HIS A 1 89 ? 7.255 -5.103 15.768 1.00 62.09 89 HIS A CA 1
ATOM 719 C C . HIS A 1 89 ? 7.231 -4.671 14.296 1.00 62.09 89 HIS A C 1
ATOM 721 O O . HIS A 1 89 ? 7.698 -3.576 13.997 1.00 62.09 89 HIS A O 1
ATOM 727 N N . TYR A 1 90 ? 6.721 -5.501 13.378 1.00 59.59 90 TYR A N 1
ATOM 728 C CA . TYR A 1 90 ? 6.920 -5.291 11.933 1.00 59.59 90 TYR A CA 1
ATOM 729 C C . TYR A 1 90 ? 5.627 -5.196 11.121 1.00 59.59 90 TYR A C 1
ATOM 731 O O . TYR A 1 90 ? 5.629 -4.592 10.051 1.00 59.59 90 TYR A O 1
ATOM 739 N N . GLY A 1 91 ? 4.517 -5.743 11.616 1.00 62.91 91 GLY A N 1
ATOM 740 C CA . GLY A 1 91 ? 3.234 -5.647 10.930 1.00 62.91 91 GLY A CA 1
ATOM 741 C C . GLY A 1 91 ? 2.279 -6.761 11.319 1.00 62.91 91 GLY A C 1
ATOM 742 O O . GLY A 1 91 ? 2.685 -7.832 11.781 1.00 62.91 91 GLY A O 1
ATOM 743 N N . LYS A 1 92 ? 0.990 -6.501 11.114 1.00 69.00 92 LYS A N 1
ATOM 744 C CA . LYS A 1 92 ? -0.052 -7.499 11.344 1.00 69.00 92 LYS A CA 1
ATOM 745 C C . LYS A 1 92 ? -0.203 -8.397 10.121 1.00 69.00 92 LYS A C 1
ATOM 747 O O . LYS A 1 92 ? -0.182 -9.618 10.248 1.00 69.00 92 LYS A O 1
ATOM 752 N N . ASP A 1 93 ? -0.216 -7.780 8.942 1.00 87.06 93 ASP A N 1
ATOM 753 C CA . ASP A 1 93 ? -0.542 -8.414 7.669 1.00 87.06 93 ASP A CA 1
ATOM 754 C C . ASP A 1 93 ? 0.207 -7.730 6.508 1.00 87.06 93 ASP A C 1
ATOM 756 O O . ASP A 1 93 ? 0.519 -6.534 6.571 1.00 87.06 93 ASP A O 1
ATOM 760 N N . GLN A 1 94 ? 0.451 -8.465 5.420 1.00 90.50 94 GLN A N 1
ATOM 761 C CA . GLN A 1 94 ? 0.915 -7.910 4.144 1.00 90.50 94 GLN A CA 1
ATOM 762 C C . GLN A 1 94 ? 0.192 -8.503 2.937 1.00 90.50 94 GLN A C 1
ATOM 764 O O . GLN A 1 94 ? -0.279 -9.642 2.960 1.00 90.50 94 GLN A O 1
ATOM 769 N N . TYR A 1 95 ? 0.192 -7.739 1.846 1.00 92.25 95 TYR A N 1
ATOM 770 C CA . TYR A 1 95 ? -0.098 -8.232 0.505 1.00 92.25 95 TYR A CA 1
ATOM 771 C C . TYR A 1 95 ? 1.135 -8.105 -0.366 1.00 92.25 95 TYR A C 1
ATOM 773 O O . TYR A 1 95 ? 1.712 -7.023 -0.442 1.00 92.25 95 TYR A O 1
ATOM 781 N N . SER A 1 96 ? 1.490 -9.170 -1.073 1.00 91.69 96 SER A N 1
ATOM 782 C CA . SER A 1 96 ? 2.594 -9.161 -2.027 1.00 91.69 96 SER A CA 1
ATOM 783 C C . SER A 1 96 ? 2.171 -9.684 -3.395 1.00 91.69 96 SER A C 1
ATOM 785 O O . SER A 1 96 ? 1.186 -10.413 -3.515 1.00 91.69 96 SER A O 1
ATOM 787 N N . THR A 1 97 ? 2.882 -9.308 -4.458 1.00 87.69 97 THR A N 1
ATOM 788 C CA . THR A 1 97 ? 2.771 -10.017 -5.744 1.00 87.69 97 THR A CA 1
ATOM 789 C C . THR A 1 97 ? 3.356 -11.427 -5.653 1.00 87.69 97 THR A C 1
ATOM 791 O O . THR A 1 97 ? 4.090 -11.742 -4.725 1.00 87.69 97 THR A O 1
ATOM 794 N N . GLN A 1 98 ? 3.061 -12.289 -6.634 1.00 78.38 98 GLN A N 1
ATOM 795 C CA . GLN A 1 98 ? 3.538 -13.686 -6.658 1.00 78.38 98 GLN A CA 1
ATOM 796 C C . GLN A 1 98 ? 5.066 -13.850 -6.554 1.00 78.38 98 GLN A C 1
ATOM 798 O O . GLN A 1 98 ? 5.531 -14.896 -6.120 1.00 78.38 98 GLN A O 1
ATOM 803 N N . ASN A 1 99 ? 5.832 -12.839 -6.959 1.00 77.81 99 ASN A N 1
ATOM 804 C CA . ASN A 1 99 ? 7.293 -12.792 -6.874 1.00 77.81 99 ASN A CA 1
ATOM 805 C C . ASN A 1 99 ? 7.809 -11.994 -5.663 1.00 77.81 99 ASN A C 1
ATOM 807 O O . ASN A 1 99 ? 8.993 -11.693 -5.608 1.00 77.81 99 ASN A O 1
ATOM 811 N N . GLU A 1 100 ? 6.919 -11.573 -4.760 1.00 75.88 100 GLU A N 1
ATOM 812 C CA . GLU A 1 100 ? 7.210 -10.748 -3.577 1.00 75.88 100 GLU A CA 1
ATOM 813 C C . GLU A 1 100 ? 7.922 -9.415 -3.856 1.00 75.88 100 GLU A C 1
ATOM 815 O O . GLU A 1 100 ? 8.361 -8.726 -2.942 1.00 75.88 100 GLU A O 1
ATOM 820 N N . LEU A 1 101 ? 7.965 -9.006 -5.124 1.00 80.88 101 LEU A N 1
ATOM 821 C CA . LEU A 1 101 ? 8.635 -7.793 -5.578 1.00 80.88 101 LEU A CA 1
ATOM 822 C C . LEU A 1 101 ? 7.932 -6.522 -5.092 1.00 80.88 101 LEU A C 1
ATOM 824 O O . LEU A 1 101 ? 8.571 -5.513 -4.814 1.00 80.88 101 LEU A O 1
ATOM 828 N N . HIS A 1 102 ? 6.605 -6.550 -5.001 1.00 83.62 102 HIS A N 1
ATOM 829 C CA . HIS A 1 102 ? 5.831 -5.415 -4.516 1.00 83.62 102 HIS A CA 1
ATOM 830 C C . HIS A 1 102 ? 5.037 -5.825 -3.294 1.00 83.62 102 HIS A C 1
ATOM 832 O O . HIS A 1 102 ? 4.379 -6.866 -3.318 1.00 83.62 102 HIS A O 1
ATOM 838 N N . ILE A 1 103 ? 5.080 -4.998 -2.253 1.00 87.44 103 ILE A N 1
ATOM 839 C CA . ILE A 1 103 ? 4.527 -5.320 -0.940 1.00 87.44 103 ILE A CA 1
ATOM 840 C C . ILE A 1 103 ? 3.720 -4.131 -0.418 1.00 87.44 103 ILE A C 1
ATOM 842 O O . ILE A 1 103 ? 4.150 -2.982 -0.503 1.00 87.44 103 ILE A O 1
ATOM 846 N N . VAL A 1 104 ? 2.551 -4.407 0.152 1.00 87.50 104 VAL A N 1
ATOM 847 C CA . VAL A 1 104 ? 1.773 -3.456 0.951 1.00 87.50 104 VAL A CA 1
ATOM 848 C C . VAL A 1 104 ? 1.664 -4.009 2.364 1.00 87.50 104 VAL A C 1
ATOM 850 O O . VAL A 1 104 ? 1.203 -5.133 2.544 1.00 87.50 104 VAL A O 1
ATOM 853 N N . ILE A 1 105 ? 2.073 -3.222 3.352 1.00 89.62 105 ILE A N 1
ATOM 854 C CA . ILE A 1 105 ? 2.154 -3.611 4.761 1.00 89.62 105 ILE A CA 1
ATOM 855 C C . ILE A 1 105 ? 1.127 -2.811 5.562 1.00 89.62 105 ILE A C 1
ATOM 857 O O . ILE A 1 105 ? 1.078 -1.582 5.465 1.00 89.62 105 ILE A O 1
ATOM 861 N N . GLY A 1 106 ? 0.335 -3.513 6.372 1.00 84.00 106 GLY A N 1
ATOM 862 C CA . GLY A 1 106 ? -0.539 -2.926 7.385 1.00 84.00 106 GLY A CA 1
ATOM 863 C C . GLY A 1 106 ? 0.109 -3.041 8.771 1.00 84.00 106 GLY A C 1
ATOM 864 O O . GLY A 1 106 ? 0.250 -4.167 9.266 1.00 84.00 106 GLY A O 1
ATOM 865 N N . PRO A 1 107 ? 0.531 -1.928 9.402 1.00 75.62 107 PRO A N 1
ATOM 866 C CA . PRO A 1 107 ? 1.067 -1.953 10.764 1.00 75.62 107 PRO A CA 1
ATOM 867 C C . PRO A 1 107 ? -0.033 -2.201 11.810 1.00 75.62 107 PRO A C 1
ATOM 869 O O . PRO A 1 107 ? -1.214 -2.253 11.470 1.00 75.62 107 PRO A O 1
ATOM 872 N N . PHE A 1 108 ? 0.374 -2.401 13.068 1.00 64.56 108 PHE A N 1
ATOM 873 C CA . PHE A 1 108 ? -0.533 -2.553 14.213 1.00 64.56 108 PHE A CA 1
ATOM 874 C C . PHE A 1 108 ? -1.355 -1.294 14.492 1.00 64.56 108 PHE A C 1
ATOM 876 O O . PHE A 1 108 ? -0.780 -0.188 14.397 1.00 64.56 108 PHE A O 1
#

Secondary structure (DSSP, 8-state):
-PPPS----GGGGTTS--HHHHHHHHHHHHTS-HHHHHHHHHHHHTT--EEEEEESSSSTT-EEEEESS--SS----TTEEEEEEEETTTEEEEEEETTS-EEEEE--